Protein AF-A0A947DLC1-F1 (afdb_monomer_lite)

Foldseek 3Di:
DPPDDPLVRLQVVLVVVLVVLVVVLVVVLVVVLVVCPPPPPVVSVVSVVCSVPVSCVVSVVSVVSSVD

Radius of gyration: 16.47 Å; chains: 1; bounding box: 31×18×50 Å

Sequence (68 aa):
MLKAMPSGAKKALGCLAIVAWLIAWIAGAVMIGERLHGLPAIAPLLFYAFAGVAWVFPLRPLFRWMNG

pLDDT: mean 89.95, std 11.67, range [43.25, 98.19]

Structure (mmCIF, N/CA/C/O backbone):
data_AF-A0A947DLC1-F1
#
_entry.id   AF-A0A947DLC1-F1
#
loop_
_atom_site.group_PDB
_atom_site.id
_atom_site.type_symbol
_atom_site.label_atom_id
_atom_site.label_alt_id
_atom_site.label_comp_id
_atom_site.label_asym_id
_atom_site.label_entity_id
_atom_site.label_seq_id
_atom_site.pdbx_PDB_ins_code
_atom_site.Cartn_x
_atom_site.Cartn_y
_atom_site.Cartn_z
_atom_site.occupancy
_atom_site.B_iso_or_equiv
_atom_site.auth_seq_id
_atom_site.auth_comp_id
_atom_site.auth_asym_id
_atom_site.auth_atom_id
_atom_site.pdbx_PDB_model_num
ATOM 1 N N . MET A 1 1 ? -9.135 -12.387 26.644 1.00 43.25 1 MET A N 1
ATOM 2 C CA . MET A 1 1 ? -8.692 -11.280 27.524 1.00 43.25 1 MET A CA 1
ATOM 3 C C . MET A 1 1 ? -8.486 -9.958 26.749 1.00 43.25 1 MET A C 1
ATOM 5 O O . MET A 1 1 ? -7.657 -9.147 27.139 1.00 43.25 1 MET A O 1
ATOM 9 N N . LEU A 1 2 ? -9.252 -9.695 25.671 1.00 49.56 2 LEU A N 1
ATOM 10 C CA . LEU A 1 2 ? -9.251 -8.414 24.942 1.00 49.56 2 LEU A CA 1
ATOM 11 C C . LEU A 1 2 ? -10.117 -7.411 25.712 1.00 49.56 2 LEU A C 1
ATOM 13 O O . LEU A 1 2 ? -11.307 -7.247 25.460 1.00 49.56 2 LEU A O 1
ATOM 17 N N . LYS A 1 3 ? -9.504 -6.821 26.738 1.00 55.44 3 LYS A N 1
ATOM 18 C CA . LYS A 1 3 ? -10.052 -5.738 27.554 1.00 55.44 3 LYS A CA 1
ATOM 19 C C . LYS A 1 3 ? -10.517 -4.615 26.622 1.00 55.44 3 LYS A C 1
ATOM 21 O O . LYS A 1 3 ? -9.768 -4.223 25.731 1.00 55.44 3 LYS A O 1
ATOM 26 N N . ALA A 1 4 ? -11.751 -4.150 26.807 1.00 63.22 4 ALA A N 1
ATOM 27 C CA . ALA A 1 4 ? -12.381 -3.093 26.025 1.00 63.22 4 ALA A CA 1
ATOM 28 C C . ALA A 1 4 ? -11.446 -1.879 25.887 1.00 63.22 4 ALA A C 1
ATOM 30 O O . ALA A 1 4 ? -11.318 -1.074 26.808 1.00 63.22 4 ALA A O 1
ATOM 31 N N . MET A 1 5 ? -10.746 -1.771 24.752 1.00 62.19 5 MET A N 1
ATOM 32 C CA . MET A 1 5 ? -9.974 -0.575 24.440 1.00 62.19 5 MET A CA 1
ATOM 33 C C . MET A 1 5 ? -10.962 0.584 24.284 1.00 62.19 5 MET A C 1
ATOM 35 O O . MET A 1 5 ? -11.938 0.428 23.539 1.00 62.19 5 MET A O 1
A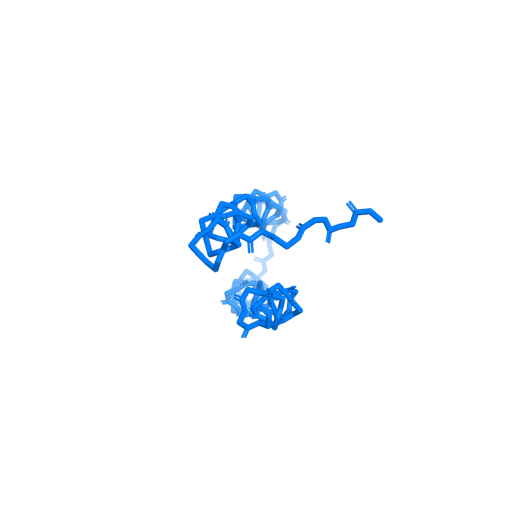TOM 39 N N . PRO A 1 6 ? -10.724 1.732 24.946 1.00 69.81 6 PRO A N 1
ATOM 40 C CA . PRO A 1 6 ? -11.509 2.937 24.718 1.00 69.81 6 PRO A CA 1
ATOM 41 C C . PRO A 1 6 ? -11.583 3.229 23.216 1.00 69.81 6 PRO A C 1
ATOM 43 O O . PRO A 1 6 ? -10.595 3.047 22.499 1.00 69.81 6 PRO A O 1
ATOM 46 N N . SER A 1 7 ? -12.734 3.687 22.726 1.00 71.81 7 SER A N 1
ATOM 47 C CA . SER A 1 7 ? -12.974 3.915 21.290 1.00 71.81 7 SER A CA 1
ATOM 48 C C . SER A 1 7 ? -11.919 4.821 20.632 1.00 71.81 7 SER A C 1
ATOM 50 O O . SER A 1 7 ? -11.581 4.626 19.466 1.00 71.81 7 SER A O 1
ATOM 52 N N . GLY A 1 8 ? -11.329 5.757 21.385 1.00 80.62 8 GLY A N 1
ATOM 53 C CA . GLY A 1 8 ? -10.199 6.579 20.936 1.00 80.62 8 GLY A CA 1
ATOM 54 C C . GLY A 1 8 ? -8.890 5.801 20.736 1.00 80.62 8 GLY A C 1
ATOM 55 O O . GLY A 1 8 ? -8.195 6.018 19.746 1.00 80.62 8 GLY A O 1
ATOM 56 N N . ALA A 1 9 ? -8.574 4.846 21.616 1.00 84.31 9 ALA A N 1
ATOM 57 C CA . ALA A 1 9 ? -7.351 4.043 21.532 1.00 84.31 9 ALA A CA 1
ATOM 58 C C . ALA A 1 9 ? -7.377 3.070 20.340 1.00 84.31 9 ALA A C 1
ATOM 60 O O . ALA A 1 9 ? -6.370 2.926 19.648 1.00 84.31 9 ALA A O 1
ATOM 61 N N . LYS A 1 10 ? -8.541 2.468 20.038 1.00 84.88 10 LYS A N 1
ATOM 62 C CA . LYS A 1 10 ? -8.718 1.636 18.831 1.00 84.88 10 LYS A CA 1
ATOM 63 C C . LYS A 1 10 ? -8.476 2.439 17.549 1.00 84.88 10 LYS A C 1
ATOM 65 O O . LYS A 1 10 ? -7.812 1.956 16.637 1.00 84.88 10 LYS A O 1
ATOM 70 N N . LYS A 1 11 ? -8.980 3.678 17.494 1.00 84.75 11 LYS A N 1
ATOM 71 C CA . LYS A 1 11 ? -8.786 4.577 16.347 1.00 84.75 11 LYS A CA 1
ATOM 72 C C . LYS A 1 11 ? -7.323 4.982 16.184 1.00 84.75 11 LYS A C 1
ATOM 74 O O . LYS A 1 11 ? -6.805 4.886 15.079 1.00 84.75 11 LYS A O 1
ATOM 79 N N . ALA A 1 12 ? -6.645 5.362 17.270 1.00 90.94 12 ALA A N 1
ATOM 80 C CA . ALA A 1 12 ? -5.225 5.715 17.231 1.00 90.94 12 ALA A CA 1
ATOM 81 C C . ALA A 1 12 ? -4.350 4.539 16.759 1.00 90.94 12 ALA A C 1
ATOM 83 O O . ALA A 1 12 ? -3.530 4.705 15.855 1.00 90.94 12 ALA A O 1
ATOM 84 N N . LEU A 1 13 ? -4.570 3.337 17.306 1.00 92.25 13 LEU A N 1
ATOM 85 C CA . LEU A 1 13 ? -3.839 2.136 16.894 1.00 92.25 13 LEU A CA 1
ATOM 86 C C . LEU A 1 13 ? -4.153 1.743 15.444 1.00 92.25 13 LEU A C 1
ATOM 88 O O . LEU A 1 13 ? -3.254 1.359 14.701 1.00 92.25 13 LEU A O 1
ATOM 92 N N . GLY A 1 14 ? -5.409 1.893 15.024 1.00 92.75 14 GLY A N 1
ATOM 93 C CA . GLY A 1 14 ? -5.815 1.695 13.638 1.00 92.75 14 GLY A CA 1
ATOM 94 C C . GLY A 1 14 ? -5.096 2.639 12.673 1.00 92.75 14 GLY A C 1
ATOM 95 O O . GLY A 1 14 ? -4.551 2.181 11.675 1.00 92.75 14 GLY A O 1
ATOM 96 N N . CYS A 1 15 ? -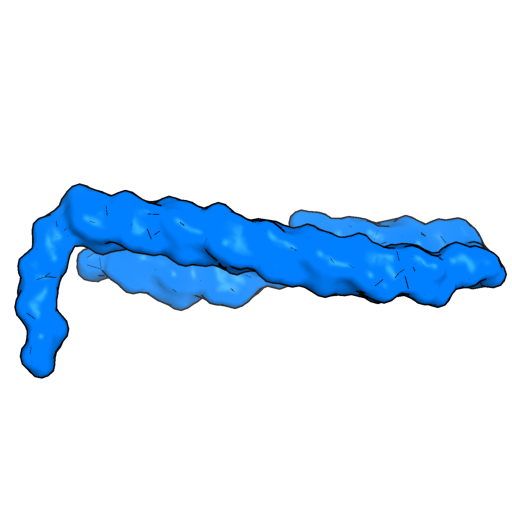5.005 3.933 12.996 1.00 94.00 15 CYS A N 1
ATOM 97 C CA . CYS A 1 15 ? -4.246 4.898 12.193 1.00 94.00 15 CYS A CA 1
ATOM 98 C C . CYS A 1 15 ? -2.761 4.521 12.084 1.00 94.00 15 CYS A C 1
ATOM 100 O O . CYS A 1 15 ? -2.206 4.548 10.988 1.00 94.00 15 CYS A O 1
ATOM 102 N N . LEU A 1 16 ? -2.130 4.118 13.191 1.00 95.75 16 LEU A N 1
ATOM 103 C CA . LEU A 1 16 ? -0.739 3.649 13.178 1.00 95.75 16 LEU A CA 1
ATOM 104 C C . LEU A 1 16 ? -0.564 2.400 12.305 1.00 95.75 16 LEU A C 1
ATOM 106 O O . LEU A 1 16 ? 0.385 2.326 11.527 1.00 95.75 16 LEU A O 1
ATOM 110 N N . ALA A 1 17 ? -1.497 1.448 12.382 1.00 95.19 17 ALA A N 1
ATOM 111 C CA . ALA A 1 17 ? -1.479 0.250 11.550 1.00 95.19 17 ALA A CA 1
ATOM 112 C C . ALA A 1 17 ? -1.632 0.577 10.053 1.00 95.19 17 ALA A C 1
ATOM 114 O O . ALA A 1 17 ? -0.945 -0.030 9.235 1.00 95.19 17 ALA A O 1
ATOM 115 N N . ILE A 1 18 ? -2.463 1.562 9.688 1.00 95.56 18 ILE A N 1
ATOM 116 C CA . ILE A 1 18 ? -2.592 2.041 8.299 1.00 95.56 18 ILE A CA 1
ATOM 117 C C . ILE A 1 18 ? -1.267 2.629 7.808 1.00 95.56 18 ILE A C 1
ATOM 119 O O . ILE A 1 18 ? -0.824 2.294 6.713 1.00 95.56 18 ILE A O 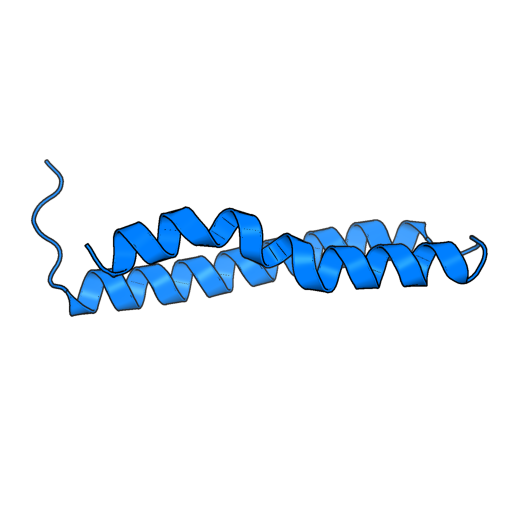1
ATOM 123 N N . VAL A 1 19 ? -0.615 3.477 8.608 1.00 96.88 19 VAL A N 1
ATOM 124 C CA . VAL A 1 19 ? 0.676 4.078 8.235 1.00 96.88 19 VAL A CA 1
ATOM 125 C C . VAL A 1 19 ? 1.748 3.001 8.069 1.00 96.88 19 VAL A C 1
ATOM 127 O O . VAL A 1 19 ? 2.444 2.986 7.057 1.00 96.88 19 VAL A O 1
ATOM 130 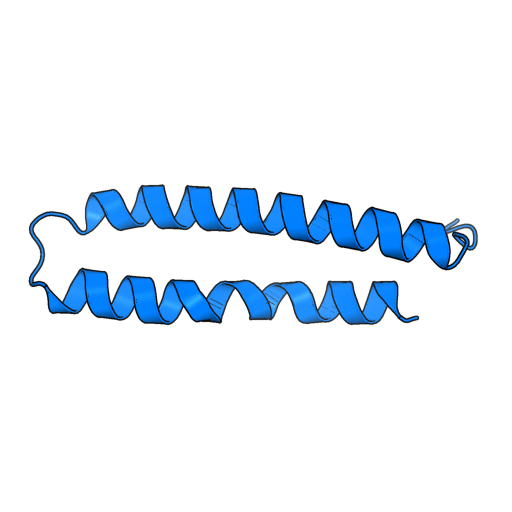N N . ALA A 1 20 ? 1.846 2.061 9.012 1.00 97.38 20 ALA A N 1
ATOM 131 C CA . ALA A 1 20 ? 2.789 0.948 8.922 1.00 97.38 20 ALA A CA 1
ATOM 132 C C . ALA A 1 20 ? 2.535 0.076 7.679 1.00 97.38 20 ALA A C 1
ATOM 134 O O . ALA A 1 20 ? 3.476 -0.294 6.975 1.00 97.38 20 ALA A O 1
ATOM 135 N N . TRP A 1 21 ? 1.264 -0.199 7.372 1.00 96.94 21 TRP A N 1
ATOM 136 C CA . TRP A 1 21 ? 0.863 -0.917 6.164 1.00 96.94 21 TRP A CA 1
ATOM 137 C C . TRP A 1 21 ? 1.267 -0.174 4.889 1.00 96.94 21 TRP A C 1
ATOM 139 O O . TRP A 1 21 ? 1.828 -0.783 3.983 1.00 96.94 21 TRP A O 1
ATOM 149 N N . LEU A 1 22 ? 1.029 1.138 4.823 1.00 96.94 22 LEU A N 1
ATOM 150 C CA . LEU A 1 22 ? 1.406 1.958 3.672 1.00 96.94 22 LEU A CA 1
ATOM 151 C C . LEU A 1 22 ? 2.920 1.980 3.462 1.00 96.94 22 LEU A C 1
ATOM 153 O O . LEU A 1 22 ? 3.364 1.842 2.327 1.00 96.94 22 LEU A O 1
ATOM 157 N N . ILE A 1 23 ? 3.712 2.091 4.532 1.00 98.19 23 ILE A N 1
ATOM 158 C CA . ILE A 1 23 ? 5.178 2.021 4.446 1.00 98.19 23 ILE A CA 1
ATOM 159 C C . ILE A 1 23 ? 5.609 0.678 3.843 1.00 98.19 23 ILE A C 1
ATOM 161 O O . ILE A 1 23 ? 6.385 0.656 2.889 1.00 98.19 23 ILE A O 1
ATOM 165 N N . ALA A 1 24 ? 5.073 -0.433 4.357 1.00 97.31 24 ALA A N 1
ATOM 166 C CA . ALA A 1 24 ? 5.384 -1.766 3.845 1.00 97.31 24 ALA A CA 1
ATOM 167 C C . ALA A 1 24 ? 4.949 -1.939 2.379 1.00 97.31 24 ALA A C 1
ATOM 169 O O . ALA A 1 24 ? 5.705 -2.473 1.566 1.00 97.31 24 ALA A O 1
ATOM 170 N N . TRP A 1 25 ? 3.757 -1.449 2.028 1.00 97.19 25 TRP A N 1
ATOM 171 C CA . TRP A 1 25 ? 3.230 -1.506 0.668 1.00 97.19 25 TRP A CA 1
ATOM 172 C C . TRP A 1 25 ? 4.089 -0.710 -0.315 1.00 97.19 25 TRP A C 1
ATOM 174 O O . TRP A 1 25 ? 4.456 -1.230 -1.365 1.00 97.19 25 TRP A O 1
ATOM 184 N N . ILE A 1 26 ? 4.438 0.532 0.032 1.00 96.81 26 ILE A N 1
ATOM 185 C CA . ILE A 1 26 ? 5.273 1.402 -0.803 1.00 96.81 26 ILE A CA 1
ATOM 186 C C . ILE A 1 26 ? 6.658 0.783 -0.981 1.00 96.81 26 ILE A C 1
ATOM 188 O O . ILE A 1 26 ? 7.138 0.715 -2.108 1.00 96.81 26 ILE A O 1
ATOM 192 N N . ALA A 1 27 ? 7.276 0.276 0.090 1.00 97.81 27 ALA A N 1
ATOM 193 C CA . ALA A 1 27 ? 8.573 -0.390 -0.001 1.00 97.81 27 ALA A CA 1
ATOM 194 C C . ALA A 1 27 ? 8.524 -1.587 -0.967 1.00 97.81 27 ALA A C 1
ATOM 196 O O . ALA A 1 27 ? 9.350 -1.683 -1.874 1.00 97.81 27 ALA A O 1
ATOM 197 N N . GLY A 1 28 ? 7.511 -2.451 -0.840 1.00 97.25 28 GLY A N 1
ATOM 198 C CA . GLY A 1 28 ? 7.307 -3.565 -1.767 1.00 97.25 28 GLY A CA 1
ATOM 199 C C . GLY A 1 28 ? 7.060 -3.104 -3.207 1.00 97.25 28 GLY A C 1
ATOM 200 O O . GLY A 1 28 ? 7.632 -3.666 -4.142 1.00 97.25 28 GLY A O 1
ATOM 201 N N . ALA A 1 29 ? 6.259 -2.053 -3.394 1.00 96.69 29 ALA A N 1
ATOM 202 C CA . ALA A 1 29 ? 5.970 -1.498 -4.710 1.00 96.69 29 ALA A CA 1
ATOM 203 C C . ALA A 1 29 ? 7.224 -0.928 -5.388 1.00 96.69 29 ALA A C 1
ATOM 205 O O . ALA A 1 29 ? 7.424 -1.173 -6.574 1.00 96.69 29 ALA A O 1
ATOM 206 N N . VAL A 1 30 ? 8.090 -0.233 -4.644 1.00 96.38 30 VAL A N 1
ATOM 207 C CA . VAL A 1 30 ? 9.374 0.283 -5.149 1.00 96.38 30 VAL A CA 1
ATOM 208 C C . VAL A 1 30 ? 10.298 -0.869 -5.547 1.00 96.38 30 VAL A C 1
ATOM 210 O O . VAL A 1 30 ? 10.781 -0.892 -6.675 1.00 96.38 30 VAL A O 1
ATOM 213 N N . MET A 1 31 ? 10.469 -1.872 -4.679 1.00 96.81 31 MET A N 1
ATOM 214 C CA . MET A 1 31 ? 11.334 -3.030 -4.955 1.00 96.81 31 MET A CA 1
ATOM 215 C C . MET A 1 31 ? 10.907 -3.825 -6.197 1.00 96.81 31 MET A C 1
ATOM 217 O O . MET A 1 31 ? 11.744 -4.421 -6.878 1.00 96.81 31 MET A O 1
ATOM 221 N N . ILE A 1 32 ? 9.603 -3.886 -6.479 1.00 96.19 32 ILE A N 1
ATOM 222 C CA . ILE A 1 32 ? 9.081 -4.504 -7.704 1.00 96.19 32 ILE A CA 1
ATOM 223 C C . ILE A 1 32 ? 9.232 -3.543 -8.886 1.00 96.19 32 ILE A C 1
ATOM 225 O O . ILE A 1 32 ? 9.647 -3.972 -9.960 1.00 96.19 32 ILE A O 1
ATOM 229 N N . GLY A 1 33 ? 8.943 -2.255 -8.688 1.00 95.06 33 GLY A N 1
ATOM 230 C CA . GLY A 1 33 ? 9.037 -1.212 -9.707 1.00 95.06 33 GLY A CA 1
ATOM 231 C C . GLY A 1 33 ? 10.430 -1.097 -10.326 1.00 95.06 33 GLY A C 1
ATOM 232 O O . GLY A 1 33 ? 10.541 -1.009 -11.547 1.00 95.06 33 GLY A O 1
ATOM 233 N N . GLU A 1 34 ? 11.488 -1.216 -9.520 1.00 94.56 34 GLU A N 1
ATOM 234 C CA . GLU A 1 34 ? 12.879 -1.232 -10.003 1.00 94.56 34 GLU A CA 1
ATOM 235 C C . GLU A 1 34 ? 13.155 -2.378 -10.988 1.00 94.56 34 GLU A C 1
ATOM 237 O O . GLU A 1 34 ? 13.970 -2.242 -11.900 1.00 94.56 34 GLU A O 1
ATOM 242 N N . ARG A 1 35 ? 12.442 -3.503 -10.857 1.00 95.19 35 ARG A N 1
ATOM 243 C CA . ARG A 1 35 ? 12.574 -4.664 -11.753 1.00 95.19 35 ARG A CA 1
ATOM 244 C C . ARG A 1 35 ? 11.815 -4.495 -13.066 1.00 95.19 35 ARG A C 1
ATOM 246 O O . ARG A 1 35 ? 11.977 -5.318 -13.961 1.00 95.19 35 ARG A O 1
ATOM 253 N N . LEU A 1 36 ? 10.980 -3.463 -13.184 1.00 94.50 36 LEU A N 1
ATOM 254 C CA . LEU A 1 36 ? 10.247 -3.156 -14.414 1.00 94.50 36 LEU A CA 1
ATOM 255 C C . LEU A 1 36 ? 11.070 -2.292 -15.378 1.00 94.50 36 LEU A C 1
ATOM 257 O O . LEU A 1 36 ? 10.640 -2.050 -16.507 1.00 94.50 36 LEU A O 1
ATOM 261 N N . HIS A 1 37 ? 12.250 -1.830 -14.957 1.00 88.31 37 HIS A N 1
ATOM 262 C CA . HIS A 1 37 ? 13.163 -1.082 -15.811 1.00 88.31 37 HIS A CA 1
ATOM 263 C C . HIS A 1 37 ? 13.634 -1.958 -16.983 1.00 88.31 37 HIS A C 1
ATOM 265 O O . HIS A 1 37 ? 14.097 -3.079 -16.793 1.00 88.31 37 HIS A O 1
ATOM 271 N N . GLY A 1 38 ? 13.502 -1.444 -18.209 1.00 92.12 38 GLY A N 1
ATOM 272 C CA . GLY A 1 38 ? 13.833 -2.173 -19.441 1.00 92.12 38 GLY A CA 1
ATOM 273 C C . GLY A 1 38 ? 12.658 -2.919 -20.084 1.00 92.12 38 GLY A C 1
ATOM 274 O O . GLY A 1 38 ? 12.798 -3.405 -21.205 1.00 92.12 38 GLY A O 1
ATOM 275 N N . LEU A 1 39 ? 11.491 -2.971 -19.433 1.00 95.00 39 LEU A N 1
ATOM 276 C CA . LEU A 1 39 ? 10.254 -3.440 -20.060 1.00 95.00 39 LEU A CA 1
ATOM 277 C C . LEU A 1 39 ? 9.587 -2.328 -20.892 1.00 95.00 39 LEU A C 1
ATOM 279 O O . LEU A 1 39 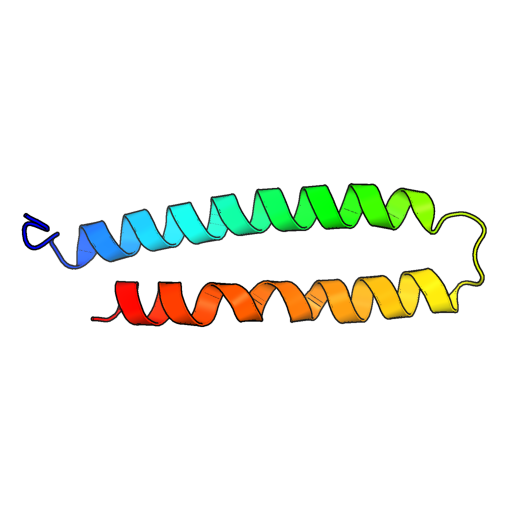? 9.835 -1.140 -20.662 1.00 95.00 39 LEU A O 1
ATOM 283 N N . PRO A 1 40 ? 8.689 -2.683 -21.832 1.00 96.25 40 PRO A N 1
ATOM 284 C CA . PRO A 1 40 ? 7.870 -1.704 -22.539 1.00 96.25 40 PRO A CA 1
ATOM 285 C C . PRO A 1 40 ? 7.068 -0.840 -21.560 1.00 96.25 40 PRO A C 1
ATOM 287 O O . PRO A 1 40 ? 6.575 -1.348 -20.555 1.00 96.25 40 PRO A O 1
ATOM 290 N N . ALA A 1 41 ? 6.861 0.440 -21.885 1.00 94.31 41 ALA A N 1
ATOM 291 C CA . ALA A 1 41 ? 6.237 1.433 -20.997 1.00 94.31 41 ALA A CA 1
ATOM 292 C C . ALA A 1 41 ? 4.853 1.035 -20.439 1.00 94.31 41 ALA A C 1
ATOM 294 O O . ALA A 1 41 ? 4.444 1.513 -19.382 1.00 94.31 41 ALA A O 1
ATOM 295 N N . ILE A 1 42 ? 4.143 0.125 -21.112 1.00 96.44 42 ILE A N 1
ATOM 296 C CA . ILE A 1 42 ? 2.866 -0.419 -20.638 1.00 96.44 42 ILE A CA 1
ATOM 297 C C . ILE A 1 42 ? 3.009 -1.228 -19.339 1.00 96.44 42 ILE A C 1
ATOM 299 O O . ILE A 1 42 ? 2.098 -1.223 -18.517 1.00 96.44 42 ILE A O 1
ATOM 303 N N . ALA A 1 43 ? 4.146 -1.893 -19.117 1.00 96.25 43 ALA A N 1
ATOM 304 C CA . ALA A 1 43 ? 4.375 -2.721 -17.936 1.00 96.25 43 ALA A CA 1
ATOM 305 C C . ALA A 1 43 ? 4.419 -1.897 -16.632 1.00 96.25 43 ALA A C 1
ATOM 307 O O . ALA A 1 43 ? 3.601 -2.173 -15.750 1.00 96.25 43 ALA A O 1
ATOM 308 N N . PRO A 1 44 ? 5.279 -0.863 -16.487 1.00 96.25 44 PRO A N 1
ATOM 309 C CA . PRO A 1 44 ? 5.235 0.006 -15.314 1.00 96.25 44 PRO A CA 1
ATOM 310 C C . PRO A 1 44 ? 3.906 0.761 -15.206 1.00 96.25 44 PRO A C 1
ATOM 312 O O . PRO A 1 44 ? 3.409 0.922 -14.095 1.00 96.25 44 PRO A O 1
ATOM 315 N N . LEU A 1 45 ? 3.278 1.159 -16.323 1.00 96.12 45 LEU A N 1
ATOM 316 C CA . LEU A 1 45 ? 1.973 1.830 -16.292 1.00 96.12 45 LEU A CA 1
ATOM 317 C C . LEU A 1 45 ? 0.896 0.961 -15.628 1.00 96.12 45 LEU A C 1
ATOM 319 O O . LEU A 1 45 ? 0.237 1.405 -14.689 1.00 96.12 45 LEU A O 1
ATOM 323 N N . LEU A 1 46 ? 0.733 -0.281 -16.093 1.00 97.38 46 LEU A N 1
ATOM 324 C CA . LEU A 1 46 ? -0.238 -1.210 -15.518 1.00 97.38 46 LEU A CA 1
ATOM 325 C C . LEU A 1 46 ? 0.120 -1.540 -14.070 1.00 97.38 46 LEU A C 1
ATOM 327 O O . LEU A 1 46 ? -0.757 -1.516 -13.208 1.00 97.38 46 LEU A O 1
ATOM 331 N N . PHE A 1 47 ? 1.399 -1.792 -13.784 1.00 97.00 47 PHE A N 1
ATOM 332 C CA . PHE A 1 47 ? 1.849 -2.074 -12.426 1.00 97.00 47 PHE A CA 1
ATOM 333 C C . PHE A 1 47 ? 1.478 -0.953 -11.453 1.00 97.00 47 PHE A C 1
ATOM 335 O O . PHE A 1 47 ? 0.838 -1.229 -10.441 1.00 97.00 47 PHE A O 1
ATOM 342 N N . TYR A 1 48 ? 1.811 0.302 -11.762 1.00 95.75 48 TYR A N 1
ATOM 343 C CA . TYR A 1 48 ? 1.499 1.425 -10.879 1.00 95.75 48 TYR A CA 1
ATOM 344 C C . TYR A 1 48 ? -0.006 1.711 -10.799 1.00 95.75 48 TYR A C 1
ATOM 346 O O . TYR A 1 48 ? -0.489 2.063 -9.722 1.00 95.75 48 TYR A O 1
ATOM 354 N N . ALA A 1 49 ? -0.767 1.487 -11.876 1.00 96.81 49 ALA A N 1
ATOM 355 C CA . ALA A 1 49 ? -2.227 1.577 -11.841 1.00 96.81 49 ALA A CA 1
ATOM 356 C C . ALA A 1 49 ? -2.838 0.559 -10.860 1.00 96.81 49 ALA A C 1
ATOM 358 O O . ALA A 1 49 ? -3.668 0.922 -10.024 1.00 96.81 49 ALA A O 1
ATOM 359 N N . PHE A 1 50 ? -2.391 -0.701 -10.899 1.00 97.19 50 PHE A N 1
ATOM 360 C CA . PHE A 1 50 ? -2.843 -1.722 -9.951 1.00 97.19 50 PHE A CA 1
ATOM 361 C C . PHE A 1 50 ? -2.318 -1.466 -8.540 1.00 97.19 50 PHE A C 1
ATOM 363 O O . PHE A 1 50 ? -3.093 -1.530 -7.589 1.00 97.19 50 PHE A O 1
ATOM 370 N N . ALA A 1 51 ? -1.037 -1.132 -8.381 1.00 96.31 51 ALA A N 1
ATOM 371 C CA . ALA A 1 51 ? -0.431 -0.859 -7.081 1.00 96.31 51 ALA A CA 1
ATOM 372 C C . ALA A 1 51 ? -1.102 0.324 -6.363 1.00 96.31 51 ALA A C 1
ATOM 374 O O . ALA A 1 51 ? -1.239 0.297 -5.138 1.00 96.31 51 ALA A O 1
ATOM 375 N N . GLY A 1 52 ? -1.574 1.322 -7.120 1.00 94.75 52 GLY A N 1
ATOM 376 C CA . GLY A 1 52 ? -2.303 2.483 -6.610 1.00 94.75 52 GLY A CA 1
ATOM 377 C C . GLY A 1 52 ? -3.703 2.179 -6.069 1.00 94.75 52 GLY A C 1
ATOM 378 O O . GLY A 1 52 ? -4.219 2.962 -5.275 1.00 94.75 52 GLY A O 1
ATOM 379 N N . VAL A 1 53 ? -4.307 1.042 -6.433 1.00 95.50 53 VAL A N 1
ATOM 380 C CA . VAL A 1 53 ? -5.641 0.634 -5.947 1.00 95.50 53 VAL A CA 1
ATOM 381 C C . VAL A 1 53 ? -5.558 -0.583 -5.025 1.00 95.50 53 VAL A C 1
ATOM 383 O O . VAL A 1 53 ? -6.299 -0.677 -4.050 1.00 95.50 53 VAL A O 1
ATOM 386 N N . ALA A 1 54 ? -4.639 -1.513 -5.282 1.00 95.88 54 ALA A N 1
ATOM 387 C CA . ALA A 1 54 ? -4.577 -2.796 -4.592 1.00 95.88 54 ALA A CA 1
ATOM 388 C C . ALA A 1 54 ? -4.281 -2.675 -3.083 1.00 95.88 54 ALA A C 1
ATOM 390 O O . ALA A 1 54 ? -4.735 -3.511 -2.299 1.00 95.88 54 ALA A O 1
ATOM 391 N N . TRP A 1 55 ? -3.601 -1.607 -2.653 1.00 94.06 55 TRP A N 1
ATOM 392 C CA . TRP A 1 55 ? -3.253 -1.374 -1.246 1.00 94.06 55 TRP A CA 1
ATOM 393 C C . TRP A 1 55 ? -4.460 -1.220 -0.312 1.00 94.06 55 TRP A C 1
ATOM 395 O O . TRP A 1 55 ? -4.312 -1.412 0.896 1.00 94.06 55 TRP A O 1
ATOM 405 N N . VAL A 1 56 ? -5.642 -0.869 -0.838 1.00 93.62 56 VAL A N 1
ATOM 406 C CA . VAL A 1 56 ? -6.845 -0.619 -0.024 1.00 93.62 56 VAL A CA 1
ATOM 407 C C . VAL A 1 56 ? -7.554 -1.910 0.392 1.00 93.62 56 VAL A C 1
ATOM 409 O O . VAL A 1 56 ? -8.211 -1.949 1.436 1.00 93.62 56 VAL A O 1
ATOM 412 N N . PHE A 1 57 ? -7.428 -2.987 -0.394 1.00 93.88 57 PHE A N 1
ATOM 413 C CA . PHE A 1 57 ? -8.151 -4.238 -0.137 1.00 93.88 57 PHE A CA 1
ATOM 414 C C . PHE A 1 57 ? -7.849 -4.831 1.249 1.00 93.88 57 PHE A C 1
ATOM 416 O O . PHE A 1 57 ? -8.805 -5.186 1.948 1.00 93.88 57 PHE A O 1
ATOM 423 N N . PRO A 1 58 ? -6.583 -4.881 1.708 1.00 91.12 58 PRO A N 1
ATOM 424 C CA . PRO A 1 58 ? -6.239 -5.444 3.013 1.00 91.12 58 PRO A CA 1
ATOM 425 C C . PRO A 1 58 ? -6.681 -4.581 4.203 1.00 91.12 58 PRO A C 1
ATOM 427 O O . PRO A 1 58 ? -6.747 -5.081 5.323 1.00 91.12 58 PRO A O 1
ATOM 430 N N . LEU A 1 59 ? -7.037 -3.308 3.987 1.00 93.25 59 LEU A N 1
ATOM 431 C CA . LEU A 1 59 ? -7.437 -2.388 5.061 1.00 93.25 59 LEU A CA 1
ATOM 432 C C . LEU A 1 59 ? -8.908 -2.522 5.477 1.00 93.25 59 LEU A C 1
ATOM 434 O O . LEU A 1 59 ? -9.284 -2.107 6.573 1.00 93.25 59 LEU A O 1
ATOM 438 N N . ARG A 1 60 ? -9.756 -3.138 4.646 1.00 90.81 60 ARG A N 1
ATOM 439 C CA . ARG A 1 60 ? -11.187 -3.349 4.946 1.00 90.81 60 ARG A CA 1
ATOM 440 C C . ARG A 1 60 ? -11.452 -4.002 6.318 1.00 90.81 60 ARG A C 1
ATOM 442 O O . ARG A 1 60 ? -12.286 -3.469 7.054 1.00 90.81 60 ARG A O 1
ATOM 449 N N . PRO A 1 61 ? -10.791 -5.113 6.710 1.00 90.56 61 PRO A N 1
ATOM 450 C CA . PRO A 1 61 ? -10.986 -5.703 8.037 1.00 90.56 61 PRO A CA 1
ATOM 451 C C . PRO A 1 61 ? -10.526 -4.783 9.174 1.00 90.56 61 PRO A C 1
ATOM 453 O O . PRO A 1 61 ? -11.192 -4.724 10.208 1.00 90.56 61 PRO A O 1
ATOM 456 N N . LEU A 1 62 ? -9.443 -4.023 8.972 1.00 90.81 62 LEU A N 1
ATOM 457 C CA . LEU A 1 62 ? -8.935 -3.074 9.963 1.00 90.81 62 LEU A CA 1
ATOM 458 C C . LEU A 1 62 ? -9.956 -1.964 10.237 1.00 90.81 62 LEU A C 1
ATOM 460 O O . LEU A 1 62 ? -10.263 -1.684 11.393 1.00 90.81 62 LEU A O 1
ATOM 464 N N . PHE A 1 63 ? -10.557 -1.395 9.189 1.00 89.38 63 PHE A N 1
ATOM 465 C CA . PHE A 1 63 ? -11.601 -0.379 9.344 1.00 89.38 63 PHE A CA 1
ATOM 466 C C . PHE A 1 63 ? -12.838 -0.908 10.074 1.00 89.38 63 PHE A C 1
ATOM 468 O O . PHE A 1 63 ? -13.407 -0.205 10.911 1.00 89.38 63 PHE A O 1
ATOM 475 N N . ARG A 1 64 ? -13.245 -2.156 9.806 1.00 90.56 64 ARG A N 1
ATOM 476 C CA . ARG A 1 64 ? -14.344 -2.798 10.545 1.00 90.56 64 ARG A CA 1
ATOM 477 C C . ARG A 1 64 ? -13.999 -2.963 12.028 1.00 90.56 64 ARG A C 1
ATOM 479 O O . ARG A 1 64 ? -14.865 -2.738 12.863 1.00 90.56 64 ARG A O 1
ATOM 486 N N . TRP A 1 65 ? -12.755 -3.307 12.355 1.00 89.19 65 TRP A N 1
ATOM 487 C CA . TRP A 1 65 ? -12.295 -3.415 13.742 1.00 89.19 65 TRP A CA 1
ATOM 488 C C . TRP A 1 65 ? -12.227 -2.056 14.460 1.00 89.19 65 TRP A C 1
ATOM 4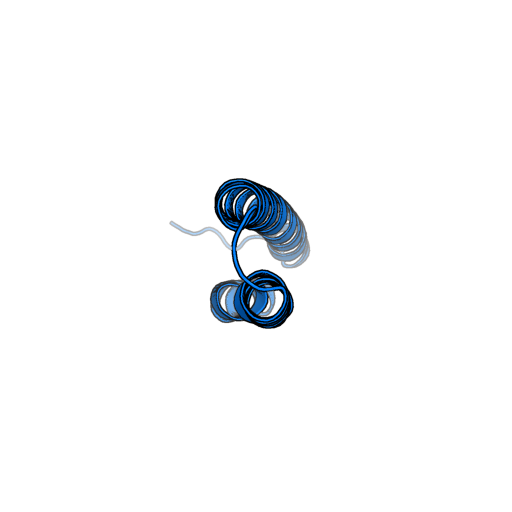90 O O . TRP A 1 65 ? -12.591 -1.965 15.631 1.00 89.19 65 TRP A O 1
ATOM 500 N N . MET A 1 66 ? -11.815 -0.991 13.763 1.00 88.19 66 MET A N 1
ATOM 501 C CA . MET A 1 66 ? -11.748 0.369 14.323 1.00 88.19 66 MET A CA 1
ATOM 502 C C . MET A 1 66 ? -13.127 0.954 14.663 1.00 88.19 66 MET A C 1
ATOM 504 O O . MET A 1 66 ? -13.234 1.751 15.594 1.00 88.19 66 MET A O 1
ATOM 508 N N . ASN A 1 67 ? -14.153 0.590 13.887 1.00 84.69 67 ASN A N 1
ATOM 509 C CA . ASN A 1 67 ? -15.515 1.120 14.009 1.00 84.69 67 ASN A CA 1
ATOM 510 C C . ASN A 1 67 ? -16.466 0.226 14.825 1.00 84.69 67 ASN A C 1
ATOM 512 O O . ASN A 1 67 ? -17.617 0.612 15.022 1.00 84.69 67 ASN A O 1
ATOM 516 N N . GLY A 1 68 ? -16.005 -0.949 15.266 1.00 74.81 68 GLY A N 1
ATOM 517 C CA . GLY A 1 68 ? -16.749 -1.860 16.144 1.00 74.81 68 GLY A CA 1
ATOM 518 C C . GLY A 1 68 ? -16.261 -1.880 17.589 1.00 74.81 68 GLY A C 1
ATOM 519 O O . GLY A 1 68 ? -15.474 -1.007 18.030 1.00 74.81 68 GLY A O 1
#

Secondary structure (DSSP, 8-state):
------HHHHHHHHHHHHHHHHHHHHHHHHHHHGGGTTS-THHHHHHHHHHHHHTTGGGHHHHHHHH-